Protein AF-A0A2V8MS68-F1 (afdb_monomer_lite)

Radius of gyration: 24.83 Å; chains: 1; bounding box: 24×38×91 Å

pLDDT: mean 75.09, std 18.01, range [35.84, 96.88]

Secondary structure (DSSP, 8-state):
------------------------------PPPTT---HHHHHHHHHHHHHHHHTTPPPSS--S---HHHHHHHHHHTT-S---PPPSS----------

Structure (mmCIF, N/CA/C/O backbone):
data_AF-A0A2V8MS68-F1
#
_entry.id   AF-A0A2V8MS68-F1
#
loop_
_atom_site.group_PDB
_atom_site.id
_atom_site.type_symbol
_atom_site.label_atom_id
_atom_site.label_alt_id
_atom_site.label_comp_id
_atom_site.label_asym_id
_atom_site.label_entity_id
_atom_site.label_seq_id
_atom_site.pdbx_PDB_ins_code
_atom_site.Cartn_x
_atom_site.Cartn_y
_atom_site.Cartn_z
_atom_site.occupancy
_atom_site.B_iso_or_equiv
_atom_site.auth_seq_id
_atom_site.auth_comp_id
_atom_site.auth_asym_id
_atom_site.auth_atom_id
_atom_site.pdbx_PDB_model_num
ATOM 1 N N . MET A 1 1 ? -16.247 6.323 69.936 1.00 45.34 1 MET A N 1
ATOM 2 C CA . MET A 1 1 ? -15.091 6.893 69.213 1.00 45.34 1 MET A CA 1
ATOM 3 C C . MET A 1 1 ? -14.517 5.809 68.316 1.00 45.34 1 MET A C 1
ATOM 5 O O . MET A 1 1 ? -14.266 4.714 68.800 1.00 45.34 1 MET A O 1
ATOM 9 N N . TYR A 1 2 ? -14.461 6.080 67.013 1.00 49.72 2 TYR A N 1
ATOM 10 C CA . TYR A 1 2 ? -14.137 5.138 65.937 1.00 49.72 2 TYR A CA 1
ATOM 11 C C . TYR A 1 2 ? -12.687 4.638 66.008 1.00 49.72 2 TYR A C 1
ATOM 13 O O . TYR A 1 2 ? -11.769 5.449 66.002 1.00 49.72 2 TYR A O 1
ATOM 21 N N . TYR A 1 3 ? -12.481 3.324 65.923 1.00 51.12 3 TYR A N 1
ATOM 22 C CA . TYR A 1 3 ? -11.238 2.764 65.390 1.00 51.12 3 TYR A CA 1
ATOM 23 C C . TYR A 1 3 ? -11.597 1.823 64.241 1.00 51.12 3 TYR A C 1
ATOM 25 O O . TYR A 1 3 ? -11.981 0.675 64.445 1.00 51.12 3 TYR A O 1
ATOM 33 N N . ALA A 1 4 ? -11.537 2.351 63.016 1.00 57.91 4 ALA A N 1
ATOM 34 C CA . ALA A 1 4 ? -11.713 1.569 61.801 1.00 57.91 4 ALA A CA 1
ATOM 35 C C . ALA A 1 4 ? -10.436 0.754 61.540 1.00 57.91 4 ALA A C 1
ATOM 37 O O . ALA A 1 4 ? -9.384 1.277 61.173 1.00 57.91 4 ALA A O 1
ATOM 38 N N . GLN A 1 5 ? -10.556 -0.544 61.796 1.00 64.69 5 GLN A N 1
ATOM 39 C CA . GLN A 1 5 ? -9.567 -1.589 61.587 1.00 64.69 5 GLN A CA 1
ATOM 40 C C . GLN A 1 5 ? -9.239 -1.743 60.089 1.00 64.69 5 GLN A C 1
ATOM 42 O O . GLN A 1 5 ? -10.101 -2.082 59.289 1.00 64.69 5 GLN A O 1
ATOM 47 N N . ARG A 1 6 ? -7.967 -1.491 59.758 1.00 58.56 6 ARG A N 1
ATOM 48 C CA . ARG A 1 6 ? -7.171 -1.929 58.591 1.00 58.56 6 ARG A CA 1
ATOM 49 C C . ARG A 1 6 ? -7.932 -2.353 57.323 1.00 58.56 6 ARG A C 1
ATOM 51 O O . ARG A 1 6 ? -8.423 -3.470 57.212 1.00 58.56 6 ARG A O 1
ATOM 58 N N . HIS A 1 7 ? -7.829 -1.488 56.317 1.00 61.78 7 HIS A N 1
ATOM 59 C CA . HIS A 1 7 ? -7.944 -1.781 54.891 1.00 61.78 7 HIS A CA 1
ATOM 60 C C . HIS A 1 7 ? -7.354 -3.158 54.528 1.00 61.78 7 HIS A C 1
ATOM 62 O O . HIS A 1 7 ? -6.136 -3.344 54.540 1.00 61.78 7 HIS A O 1
ATOM 68 N N . SER A 1 8 ? -8.203 -4.116 54.164 1.00 51.81 8 SER A N 1
ATOM 69 C CA . SER A 1 8 ? -7.789 -5.314 53.438 1.00 51.81 8 SER A CA 1
ATOM 70 C C . SER A 1 8 ? -7.648 -4.963 51.956 1.00 51.81 8 SER A C 1
ATOM 72 O O . SER A 1 8 ? -8.559 -5.152 51.153 1.00 51.81 8 SER A O 1
ATOM 74 N N . HIS A 1 9 ? -6.482 -4.439 51.576 1.00 65.31 9 HIS A N 1
ATOM 75 C CA . HIS A 1 9 ? -6.080 -4.449 50.174 1.00 65.31 9 HIS A CA 1
ATOM 76 C C . HIS A 1 9 ? -5.872 -5.908 49.751 1.00 65.31 9 HIS A C 1
ATOM 78 O O . HIS A 1 9 ? -4.901 -6.549 50.147 1.00 65.31 9 HIS A O 1
ATOM 84 N N . THR A 1 10 ? -6.791 -6.447 48.956 1.00 66.62 10 THR A N 1
ATOM 85 C CA . THR A 1 10 ? -6.555 -7.679 48.207 1.00 66.62 10 THR A CA 1
ATOM 86 C C . THR A 1 10 ? -5.664 -7.328 47.009 1.00 66.62 10 THR A C 1
ATOM 88 O O . THR A 1 10 ? -6.043 -6.478 46.199 1.00 66.62 10 THR A O 1
ATOM 91 N N . PRO A 1 11 ? -4.458 -7.906 46.862 1.00 58.19 11 PRO A N 1
ATOM 92 C CA . PRO A 1 11 ? -3.692 -7.723 45.640 1.00 58.19 11 PRO A CA 1
ATOM 93 C C . PRO A 1 11 ? -4.407 -8.505 44.539 1.00 58.19 11 PRO A C 1
ATOM 95 O O . PRO A 1 11 ? -4.398 -9.736 44.517 1.00 58.19 11 PRO A O 1
ATOM 98 N N . ALA A 1 12 ? -5.086 -7.782 43.649 1.00 60.09 12 ALA A N 1
ATOM 99 C CA . ALA A 1 12 ? -5.662 -8.354 42.447 1.00 60.09 12 ALA A CA 1
ATOM 100 C C . ALA A 1 12 ? -4.557 -9.096 41.684 1.00 60.09 12 ALA A C 1
ATOM 102 O O . ALA A 1 12 ? -3.536 -8.516 41.314 1.00 60.09 12 ALA A O 1
ATOM 103 N N . ALA A 1 13 ? -4.769 -10.399 41.510 1.00 57.66 13 ALA A N 1
ATOM 104 C CA . ALA A 1 13 ? -3.876 -11.318 40.833 1.00 57.66 13 ALA A CA 1
ATOM 105 C C . ALA A 1 13 ? -3.338 -10.713 39.527 1.00 57.66 13 ALA A C 1
ATOM 107 O O . ALA A 1 13 ? -4.093 -10.402 38.602 1.00 57.66 13 ALA A O 1
ATOM 108 N N . ALA A 1 14 ? -2.016 -10.564 39.469 1.00 60.31 14 ALA A N 1
ATOM 109 C CA . ALA A 1 14 ? -1.279 -10.157 38.290 1.00 60.31 14 ALA A CA 1
ATOM 110 C C . ALA A 1 14 ? -1.569 -11.128 37.136 1.00 60.31 14 ALA A C 1
ATOM 112 O O . ALA A 1 14 ? -1.058 -12.247 37.089 1.00 60.31 14 ALA A O 1
ATOM 113 N N . LYS A 1 15 ? -2.387 -10.694 36.177 1.00 60.16 15 LYS A N 1
ATOM 114 C CA . LYS A 1 15 ? -2.520 -11.375 34.890 1.00 60.16 15 LYS A CA 1
ATOM 115 C C . LYS A 1 15 ? -1.300 -11.006 34.059 1.00 60.16 15 LYS A C 1
ATOM 117 O O . LYS A 1 15 ? -1.259 -9.966 33.408 1.00 60.16 15 LYS A O 1
ATOM 122 N N . SER A 1 16 ? -0.290 -11.868 34.121 1.00 53.44 16 SER A N 1
ATOM 123 C CA . SER A 1 16 ? 0.807 -11.934 33.160 1.00 53.44 16 SER A CA 1
ATOM 124 C C . SER A 1 16 ? 0.220 -12.207 31.769 1.00 53.44 16 SER A C 1
ATOM 126 O O . SER A 1 16 ? 0.221 -13.339 31.290 1.00 53.44 16 SER A O 1
ATOM 128 N N . HIS A 1 17 ? -0.255 -11.168 31.086 1.00 52.44 17 HIS A N 1
ATOM 129 C CA . HIS A 1 17 ? -0.343 -11.180 29.632 1.00 52.44 17 HIS A CA 1
ATOM 130 C C . HIS A 1 17 ? 1.077 -11.003 29.092 1.00 52.44 17 HIS A C 1
ATOM 132 O O . HIS A 1 17 ? 1.422 -9.976 28.512 1.00 52.44 17 HIS A O 1
ATOM 138 N N . ARG A 1 18 ? 1.928 -12.017 29.299 1.00 52.50 18 ARG A N 1
ATOM 139 C CA . ARG A 1 18 ? 3.094 -12.230 28.442 1.00 52.50 18 ARG A CA 1
ATOM 140 C C . ARG A 1 18 ? 2.538 -12.691 27.106 1.00 52.50 18 ARG A C 1
ATOM 142 O O . ARG A 1 18 ? 2.452 -13.879 26.842 1.00 52.50 18 ARG A O 1
ATOM 149 N N . GLY A 1 19 ? 2.004 -11.721 26.367 1.00 52.97 19 GLY A N 1
ATOM 150 C CA . GLY A 1 19 ? 1.321 -11.943 25.113 1.00 52.97 19 GLY A CA 1
ATOM 151 C C . GLY A 1 19 ? 2.262 -12.673 24.180 1.00 52.97 19 GLY A C 1
ATOM 152 O O . GLY A 1 19 ? 3.369 -12.205 23.915 1.00 52.97 19 GLY A O 1
ATOM 153 N N . ASP A 1 20 ? 1.795 -13.823 23.720 1.00 55.50 20 ASP A N 1
ATOM 154 C CA . ASP A 1 20 ? 2.383 -14.632 22.673 1.00 55.50 20 ASP A CA 1
ATOM 155 C C . ASP A 1 20 ? 2.549 -13.773 21.417 1.00 55.50 20 ASP A C 1
ATOM 157 O O . ASP A 1 20 ? 1.700 -13.718 20.522 1.00 55.50 20 ASP A O 1
ATOM 161 N N . HIS A 1 21 ? 3.656 -13.040 21.349 1.00 56.34 21 HIS A N 1
ATOM 162 C CA . HIS A 1 21 ? 4.082 -12.367 20.141 1.00 56.34 21 HIS A CA 1
ATOM 163 C C . HIS A 1 21 ? 4.582 -13.462 19.210 1.00 56.34 21 HIS A C 1
ATOM 165 O O . HIS A 1 21 ? 5.770 -13.771 19.150 1.00 56.34 21 HIS A O 1
ATOM 171 N N . CYS A 1 22 ? 3.619 -14.076 18.521 1.00 48.94 22 CYS A N 1
ATOM 172 C CA . CYS A 1 22 ? 3.746 -14.926 17.348 1.00 48.94 22 CYS A CA 1
ATOM 173 C C . CYS A 1 22 ? 4.548 -14.183 16.265 1.00 48.94 22 CYS A C 1
ATOM 175 O O . CYS A 1 22 ? 4.037 -13.650 15.281 1.00 48.94 22 CYS A O 1
ATOM 177 N N . PHE A 1 23 ? 5.849 -14.080 16.507 1.00 47.59 23 PHE A N 1
ATOM 178 C CA . PHE A 1 23 ? 6.766 -13.213 15.792 1.00 47.59 23 PHE A CA 1
ATOM 179 C C . PHE A 1 23 ? 7.208 -13.818 14.462 1.00 47.59 23 PHE A C 1
ATOM 181 O O . PHE A 1 23 ? 7.825 -13.120 13.664 1.00 47.59 23 PHE A O 1
ATOM 188 N N . VAL A 1 24 ? 6.901 -15.085 14.152 1.00 58.28 24 VAL A N 1
ATOM 189 C CA . VAL A 1 24 ? 7.514 -15.693 12.971 1.00 58.28 24 VAL A CA 1
ATOM 190 C C . VAL A 1 24 ? 6.656 -16.712 12.238 1.00 58.28 24 VAL A C 1
ATOM 192 O O . VAL A 1 24 ? 6.112 -17.653 12.801 1.00 58.28 24 VAL A O 1
ATOM 195 N N . ARG A 1 25 ? 6.725 -16.541 10.916 1.00 55.91 25 ARG A N 1
ATOM 196 C CA . ARG A 1 25 ? 6.450 -17.482 9.829 1.00 55.91 25 ARG A CA 1
ATOM 197 C C . ARG A 1 25 ? 5.016 -17.519 9.324 1.00 55.91 25 ARG A C 1
ATOM 199 O O . ARG A 1 25 ? 4.259 -18.471 9.495 1.00 55.91 25 ARG A O 1
ATOM 206 N N . ARG A 1 26 ? 4.765 -16.585 8.414 1.00 55.62 26 ARG A N 1
ATOM 207 C CA . ARG A 1 26 ? 4.227 -17.018 7.128 1.00 55.62 26 ARG A CA 1
ATOM 208 C C . ARG A 1 26 ? 5.157 -16.550 6.014 1.00 55.62 26 ARG A C 1
ATOM 210 O O . ARG A 1 26 ? 4.992 -15.475 5.459 1.00 55.62 26 ARG A O 1
ATOM 217 N N . SER A 1 27 ? 6.167 -17.377 5.738 1.00 53.75 27 SER A N 1
ATOM 218 C CA . SER A 1 27 ? 6.876 -17.380 4.457 1.00 53.75 27 SER A CA 1
ATOM 219 C C . SER A 1 27 ? 5.938 -18.013 3.432 1.00 53.75 27 SER A C 1
ATOM 221 O O . SER A 1 27 ? 6.097 -19.171 3.062 1.00 53.75 27 SER A O 1
ATOM 223 N N . SER A 1 28 ? 4.879 -17.298 3.065 1.00 63.91 28 SER A N 1
ATOM 224 C CA . SER A 1 28 ? 4.103 -17.630 1.877 1.00 63.91 28 SER A CA 1
ATOM 225 C C . SER A 1 28 ? 4.828 -17.010 0.695 1.00 63.91 28 SER A C 1
ATOM 227 O O . SER A 1 28 ? 5.130 -15.815 0.719 1.00 63.91 28 SER A O 1
ATOM 229 N N . LEU A 1 29 ? 5.134 -17.825 -0.311 1.00 67.38 29 LEU A N 1
ATOM 230 C CA . LEU A 1 29 ? 5.650 -17.351 -1.588 1.00 67.38 29 LEU A CA 1
ATOM 231 C C . LEU A 1 29 ? 4.731 -16.234 -2.101 1.00 67.38 29 LEU A C 1
ATOM 233 O O . LEU A 1 29 ? 3.507 -16.375 -2.075 1.00 67.38 29 LEU A O 1
ATOM 237 N N . ILE A 1 30 ? 5.323 -15.107 -2.503 1.00 72.06 30 ILE A N 1
ATOM 238 C CA . ILE A 1 30 ? 4.589 -13.961 -3.047 1.00 72.06 30 ILE A CA 1
ATOM 239 C C . ILE A 1 30 ? 3.825 -14.449 -4.281 1.00 72.06 30 ILE A C 1
ATOM 241 O O . ILE A 1 30 ? 4.437 -14.787 -5.293 1.00 72.06 30 ILE A O 1
ATOM 245 N N . THR A 1 31 ? 2.499 -14.520 -4.167 1.00 81.62 31 THR A N 1
ATOM 246 C CA . THR A 1 31 ? 1.603 -14.798 -5.293 1.00 81.62 31 THR A CA 1
ATOM 247 C C . THR A 1 31 ? 1.344 -13.471 -5.980 1.00 81.62 31 THR A C 1
ATOM 249 O O . THR A 1 31 ? 0.886 -12.534 -5.332 1.00 81.62 31 THR A O 1
ATOM 252 N N . ILE A 1 32 ? 1.717 -13.363 -7.251 1.00 82.88 32 ILE A N 1
ATOM 253 C CA . ILE A 1 32 ? 1.481 -12.150 -8.031 1.00 82.88 32 ILE A CA 1
ATOM 254 C C . ILE A 1 32 ? 0.100 -12.303 -8.670 1.00 82.88 32 ILE A C 1
ATOM 256 O O . ILE A 1 32 ? -0.145 -13.348 -9.272 1.00 82.88 32 ILE A O 1
ATOM 260 N N . PRO A 1 33 ? -0.798 -11.324 -8.515 1.00 81.81 33 PRO A N 1
ATOM 261 C CA . PRO A 1 33 ? -2.077 -11.330 -9.211 1.00 81.81 33 PRO A CA 1
ATOM 262 C C . PRO A 1 33 ? -1.888 -10.971 -10.696 1.00 81.81 33 PRO A C 1
ATOM 264 O O . PRO A 1 33 ? -0.976 -10.220 -11.036 1.00 81.81 33 PRO A O 1
ATOM 267 N N . ASP A 1 34 ? -2.759 -11.475 -11.576 1.00 81.56 34 ASP A N 1
ATOM 268 C CA . ASP A 1 34 ? -2.624 -11.334 -13.041 1.00 81.56 34 ASP A CA 1
ATOM 269 C C . ASP A 1 34 ? -2.667 -9.876 -13.539 1.00 81.56 34 ASP A C 1
ATOM 271 O O . ASP A 1 34 ? -2.197 -9.565 -14.630 1.00 81.56 34 ASP A O 1
ATOM 275 N N . ASN A 1 35 ? -3.203 -8.959 -12.729 1.00 82.06 35 ASN A N 1
ATOM 276 C CA . ASN A 1 35 ? -3.213 -7.520 -13.006 1.00 82.06 35 ASN A CA 1
ATOM 277 C C . ASN A 1 35 ? -1.843 -6.843 -12.799 1.00 82.06 35 ASN A C 1
ATOM 279 O O . ASN A 1 35 ? -1.700 -5.662 -13.116 1.00 82.06 35 ASN A O 1
ATOM 283 N N . ILE A 1 36 ? -0.850 -7.546 -12.246 1.00 86.56 36 ILE A N 1
ATOM 284 C CA . ILE A 1 36 ? 0.507 -7.043 -12.031 1.00 86.56 36 ILE A CA 1
ATOM 285 C C . ILE A 1 36 ? 1.486 -7.952 -12.765 1.00 86.56 36 ILE A C 1
ATOM 287 O O . ILE A 1 36 ? 1.655 -9.123 -12.450 1.00 86.56 36 ILE A O 1
ATOM 291 N N . ASP A 1 37 ? 2.206 -7.370 -13.709 1.00 85.00 37 ASP A N 1
ATOM 292 C CA . ASP A 1 37 ? 3.149 -8.076 -14.574 1.00 85.00 37 ASP A CA 1
ATOM 293 C C . ASP A 1 37 ? 4.449 -8.522 -13.873 1.00 85.00 37 ASP A C 1
ATOM 295 O O . ASP A 1 37 ? 5.108 -9.457 -14.324 1.00 85.00 37 ASP A O 1
ATOM 299 N N . SER A 1 38 ? 4.855 -7.869 -12.774 1.00 89.56 38 SER A N 1
ATOM 300 C CA . SER A 1 38 ? 6.164 -8.090 -12.142 1.00 89.56 38 SER A CA 1
ATOM 301 C C . SER A 1 38 ? 6.135 -8.149 -10.612 1.00 89.56 38 SER A C 1
ATOM 303 O O . SER A 1 38 ? 5.526 -7.315 -9.936 1.00 89.56 38 SER A O 1
ATOM 305 N N . LYS A 1 39 ? 6.926 -9.076 -10.041 1.00 88.88 39 LYS A N 1
ATOM 306 C CA . LYS A 1 39 ? 7.148 -9.205 -8.583 1.00 88.88 39 LYS A CA 1
ATOM 307 C C . LYS A 1 39 ? 7.613 -7.895 -7.960 1.00 88.88 39 LYS A C 1
ATOM 309 O O . LYS A 1 39 ? 7.183 -7.544 -6.865 1.00 88.88 39 LYS A O 1
ATOM 314 N N . TYR A 1 40 ? 8.487 -7.174 -8.658 1.00 91.00 40 TYR A N 1
ATOM 315 C CA . TYR A 1 40 ? 9.035 -5.914 -8.168 1.00 91.00 40 TYR A CA 1
ATOM 316 C C . TYR A 1 40 ? 7.950 -4.844 -8.062 1.00 91.00 40 TYR A C 1
ATOM 318 O O . TYR A 1 40 ? 7.877 -4.151 -7.048 1.00 91.00 40 TYR A O 1
ATOM 326 N N . ARG A 1 41 ? 7.050 -4.766 -9.052 1.00 90.75 41 ARG A N 1
ATOM 327 C CA . ARG A 1 41 ? 5.920 -3.831 -9.014 1.00 90.75 41 ARG A CA 1
ATOM 328 C C . ARG A 1 41 ? 4.977 -4.145 -7.862 1.00 90.75 41 ARG A C 1
ATOM 330 O O . ARG A 1 41 ? 4.626 -3.237 -7.116 1.00 90.75 41 ARG A O 1
ATOM 337 N N . PHE A 1 42 ? 4.661 -5.420 -7.637 1.00 92.00 42 PHE A N 1
ATOM 338 C CA . PHE A 1 42 ? 3.849 -5.834 -6.490 1.00 92.00 42 PHE A CA 1
ATOM 339 C C . PHE A 1 42 ? 4.446 -5.370 -5.150 1.00 92.00 42 PHE A C 1
ATOM 341 O O . PHE A 1 42 ? 3.728 -4.835 -4.302 1.00 92.00 42 PHE A O 1
ATOM 348 N N . VAL A 1 43 ? 5.761 -5.532 -4.962 1.00 92.94 43 VAL A N 1
ATOM 349 C CA . VAL A 1 43 ? 6.455 -5.104 -3.735 1.00 92.94 43 VAL A CA 1
ATOM 350 C C . VAL A 1 43 ? 6.413 -3.582 -3.573 1.00 92.94 43 VAL A C 1
ATOM 352 O O . VAL A 1 43 ? 6.101 -3.101 -2.483 1.00 92.94 43 VAL A O 1
ATOM 355 N N . ILE A 1 44 ? 6.677 -2.827 -4.643 1.00 93.69 44 ILE A N 1
ATOM 356 C CA . ILE A 1 44 ? 6.673 -1.357 -4.617 1.00 93.69 44 ILE A CA 1
ATOM 357 C C . ILE A 1 44 ? 5.271 -0.822 -4.306 1.00 93.69 44 ILE A C 1
ATOM 359 O O . ILE A 1 44 ? 5.121 -0.017 -3.387 1.00 93.69 44 ILE A O 1
ATOM 363 N N . LEU A 1 45 ? 4.242 -1.308 -5.004 1.00 94.00 45 LEU A N 1
ATOM 364 C CA . LEU A 1 45 ? 2.851 -0.907 -4.776 1.00 94.00 45 LEU A CA 1
ATOM 365 C C . LEU A 1 45 ? 2.397 -1.251 -3.353 1.00 94.00 45 LEU A C 1
ATOM 367 O O . LEU A 1 45 ? 1.820 -0.407 -2.667 1.00 94.00 45 LEU A O 1
ATOM 371 N N . SER A 1 46 ? 2.731 -2.452 -2.867 1.00 93.81 46 SER A N 1
ATOM 372 C CA . SER A 1 46 ? 2.421 -2.871 -1.493 1.00 93.81 46 SER A CA 1
ATOM 373 C C . SER A 1 46 ? 3.075 -1.960 -0.460 1.00 93.81 46 SER A C 1
ATOM 375 O O . SER A 1 46 ? 2.440 -1.590 0.527 1.00 93.81 46 SER A O 1
ATOM 377 N N . ALA A 1 47 ? 4.334 -1.576 -0.679 1.00 95.94 47 ALA A N 1
ATOM 378 C CA . ALA A 1 47 ? 5.055 -0.676 0.212 1.00 95.94 47 ALA A CA 1
ATOM 379 C C . ALA A 1 47 ? 4.465 0.741 0.192 1.00 95.94 47 ALA A C 1
ATOM 381 O O . ALA A 1 47 ? 4.254 1.329 1.253 1.00 95.94 47 ALA A O 1
ATOM 382 N N . LEU A 1 48 ? 4.153 1.274 -0.994 1.00 95.69 48 LEU A N 1
ATOM 383 C CA . LEU A 1 48 ? 3.521 2.585 -1.159 1.00 95.69 48 LEU A CA 1
ATOM 384 C C . LEU A 1 48 ? 2.173 2.647 -0.443 1.00 95.69 48 LEU A C 1
ATOM 386 O O . LEU A 1 48 ? 1.938 3.549 0.362 1.00 95.69 48 LEU A O 1
ATOM 390 N N . ARG A 1 49 ? 1.318 1.648 -0.666 1.00 95.81 49 ARG A N 1
ATOM 391 C CA . ARG A 1 49 ? 0.007 1.576 -0.021 1.00 95.81 49 ARG A CA 1
ATOM 392 C C . ARG A 1 49 ? 0.119 1.393 1.493 1.00 95.81 49 ARG A C 1
ATOM 394 O O . ARG A 1 49 ? -0.609 2.034 2.246 1.00 95.81 49 ARG A O 1
ATOM 401 N N . ALA A 1 50 ? 1.067 0.584 1.963 1.00 96.12 50 ALA A N 1
ATOM 402 C CA . ALA A 1 50 ? 1.318 0.437 3.394 1.00 96.12 50 ALA A CA 1
ATOM 403 C C . ALA A 1 50 ? 1.728 1.767 4.045 1.00 96.12 50 ALA A C 1
ATOM 405 O O . ALA A 1 50 ? 1.257 2.057 5.144 1.00 96.12 50 ALA A O 1
ATOM 406 N N . ARG A 1 51 ? 2.537 2.595 3.364 1.00 96.88 51 ARG A N 1
ATOM 407 C CA . ARG A 1 51 ? 2.879 3.945 3.841 1.00 96.88 51 ARG A CA 1
ATOM 408 C C . ARG A 1 51 ? 1.654 4.848 3.945 1.00 96.88 51 ARG A C 1
ATOM 410 O O . ARG A 1 51 ? 1.533 5.559 4.933 1.00 96.88 51 ARG A O 1
ATOM 417 N N . GL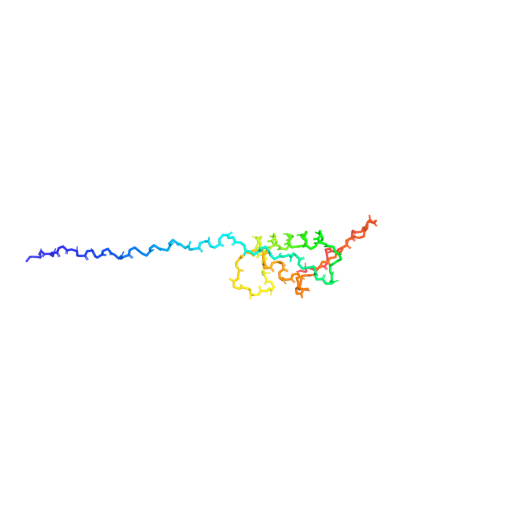N A 1 52 ? 0.729 4.786 2.985 1.00 96.06 52 GLN A N 1
ATOM 418 C CA . GLN A 1 52 ? -0.529 5.540 3.066 1.00 96.06 52 GLN A CA 1
ATOM 419 C C . GLN A 1 52 ? -1.337 5.141 4.307 1.00 96.06 52 GLN A C 1
ATOM 421 O O . GLN A 1 52 ? -1.780 6.006 5.055 1.00 96.06 52 GLN A O 1
ATOM 426 N N . ILE A 1 53 ? -1.484 3.837 4.570 1.00 95.06 53 ILE A N 1
ATOM 427 C CA . ILE A 1 53 ? -2.192 3.332 5.760 1.00 95.06 53 ILE A CA 1
ATOM 428 C C . ILE A 1 53 ? -1.480 3.771 7.047 1.00 95.06 53 ILE A C 1
ATOM 430 O O . ILE A 1 53 ? -2.126 4.186 8.004 1.00 95.06 53 ILE A O 1
ATOM 434 N N . GLN A 1 54 ? -0.145 3.723 7.072 1.00 94.38 54 GLN A N 1
ATOM 435 C CA . GLN A 1 54 ? 0.653 4.202 8.207 1.00 94.38 54 GLN A CA 1
ATOM 436 C C . GLN A 1 54 ? 0.502 5.710 8.441 1.00 94.38 54 GLN A C 1
ATOM 438 O O . GLN A 1 54 ? 0.518 6.140 9.589 1.00 94.38 54 GLN A O 1
ATOM 443 N N . ALA A 1 55 ? 0.322 6.492 7.375 1.00 96.25 55 ALA A N 1
ATOM 444 C CA . ALA A 1 55 ? 0.047 7.924 7.442 1.00 96.25 55 ALA A CA 1
ATOM 445 C C . ALA A 1 55 ? -1.402 8.254 7.860 1.00 96.25 55 ALA A C 1
ATOM 447 O O . ALA A 1 55 ? -1.739 9.425 7.993 1.00 96.25 55 ALA A O 1
ATOM 448 N N . GLY A 1 56 ? -2.255 7.246 8.078 1.00 94.19 56 GLY A N 1
ATOM 449 C CA . GLY A 1 56 ? -3.641 7.426 8.515 1.00 94.19 56 GLY A CA 1
ATOM 450 C C . GLY A 1 56 ? -4.689 7.293 7.408 1.00 94.19 56 GLY A C 1
ATOM 451 O O . GLY A 1 56 ? -5.868 7.514 7.674 1.00 94.19 56 GLY A O 1
ATOM 452 N N . SER A 1 57 ? -4.307 6.898 6.185 1.00 93.56 57 SER A N 1
ATOM 453 C CA . SER A 1 57 ? -5.283 6.538 5.149 1.00 93.56 57 SER A CA 1
ATOM 454 C C . SER A 1 57 ? -6.163 5.395 5.638 1.00 93.56 57 SER A C 1
ATOM 456 O O . SER A 1 57 ? -5.680 4.397 6.178 1.00 93.56 57 SER A O 1
ATOM 458 N N . THR A 1 58 ? -7.455 5.492 5.346 1.00 92.62 58 THR A N 1
ATOM 459 C CA . THR A 1 58 ? -8.405 4.417 5.615 1.00 92.62 58 THR A CA 1
ATOM 460 C C . THR A 1 58 ? -8.082 3.187 4.754 1.00 92.62 58 THR A C 1
ATOM 462 O O . THR A 1 58 ? -7.913 3.300 3.531 1.00 92.62 58 THR A O 1
ATOM 465 N N . PRO A 1 59 ? -7.964 1.997 5.368 1.00 93.56 59 PRO A N 1
ATOM 466 C CA . PRO A 1 59 ? -7.941 0.748 4.627 1.00 93.56 59 PRO A CA 1
ATOM 467 C C . PRO A 1 59 ? -9.258 0.527 3.883 1.00 93.56 59 PRO A C 1
ATOM 469 O O . PRO A 1 59 ? -10.337 0.750 4.432 1.00 93.56 59 PRO A O 1
ATOM 472 N N . LEU A 1 60 ? -9.164 0.049 2.648 1.00 92.19 60 LEU A N 1
ATOM 473 C CA . LEU A 1 60 ? -10.296 -0.370 1.824 1.00 92.19 60 LEU A CA 1
ATOM 474 C C . LEU A 1 60 ? -10.845 -1.713 2.313 1.00 92.19 60 LEU A C 1
ATOM 476 O O . LEU A 1 60 ? -12.050 -1.955 2.260 1.00 92.19 60 LEU A O 1
ATOM 480 N N . LEU A 1 61 ? -9.963 -2.577 2.824 1.00 89.00 61 LEU A N 1
ATOM 481 C CA . LEU A 1 61 ? -10.336 -3.878 3.362 1.00 89.00 61 LEU A CA 1
ATOM 482 C C . LEU A 1 61 ? -10.409 -3.841 4.895 1.00 89.00 61 LEU A C 1
ATOM 484 O O . LEU A 1 61 ? -9.427 -3.546 5.579 1.00 89.00 61 LEU A O 1
ATOM 488 N N . LYS A 1 62 ? -11.568 -4.211 5.451 1.00 83.12 62 LYS A N 1
ATOM 489 C CA . LYS A 1 62 ? -11.749 -4.388 6.900 1.00 83.12 62 LYS A CA 1
ATOM 490 C C . LYS A 1 62 ? -11.184 -5.738 7.336 1.00 83.12 62 LYS A C 1
ATOM 492 O O . LYS A 1 62 ? -11.879 -6.749 7.351 1.00 83.12 62 LYS A O 1
ATOM 497 N N . GLU A 1 63 ? -9.903 -5.746 7.677 1.00 78.31 63 GLU A N 1
ATOM 498 C CA . GLU A 1 63 ? -9.193 -6.923 8.175 1.00 78.31 63 GLU A CA 1
ATOM 499 C C . GLU A 1 63 ? -9.060 -6.908 9.705 1.00 78.31 63 GLU A C 1
ATOM 501 O O . GLU A 1 63 ? -8.799 -5.857 10.289 1.00 78.31 63 GLU A O 1
ATOM 506 N N . PRO A 1 64 ? -9.116 -8.079 10.372 1.00 77.31 64 PRO A N 1
ATOM 507 C CA . PRO A 1 64 ? -8.783 -8.186 11.794 1.00 77.31 64 PRO A CA 1
ATOM 508 C C . PRO A 1 64 ? -7.277 -8.014 12.052 1.00 77.31 64 PRO A C 1
ATOM 510 O O . PRO A 1 64 ? -6.839 -7.922 13.196 1.00 77.31 64 PRO A O 1
ATOM 513 N N . ARG A 1 65 ? -6.449 -8.025 10.999 1.00 70.69 65 ARG A N 1
ATOM 514 C CA . ARG A 1 65 ? -4.999 -7.862 11.103 1.00 70.69 65 ARG A CA 1
ATOM 515 C C . ARG A 1 65 ? -4.616 -6.388 11.045 1.00 70.69 65 ARG A C 1
ATOM 517 O O . ARG A 1 65 ? -4.936 -5.694 10.092 1.00 70.69 65 ARG A O 1
ATOM 524 N N . HIS A 1 66 ? -3.815 -5.957 12.017 1.00 71.81 66 HIS A N 1
ATOM 525 C CA . HIS A 1 66 ? -3.427 -4.550 12.176 1.00 71.81 66 HIS A CA 1
ATOM 526 C C . HIS A 1 66 ? -2.153 -4.137 11.417 1.00 71.81 66 HIS A C 1
ATOM 528 O O . HIS A 1 66 ? -1.801 -2.961 11.396 1.00 71.81 66 HIS A O 1
ATOM 534 N N . LYS A 1 67 ? -1.407 -5.076 10.814 1.00 88.88 67 LYS A N 1
ATOM 535 C CA . LYS A 1 67 ? -0.146 -4.736 10.131 1.00 88.88 67 LYS A CA 1
ATOM 536 C C . LYS A 1 67 ? -0.431 -4.131 8.754 1.00 88.88 67 LYS A C 1
ATOM 538 O O . LYS A 1 67 ? -0.853 -4.857 7.857 1.00 88.88 67 LYS A O 1
ATOM 543 N N . ALA A 1 68 ? -0.096 -2.853 8.570 1.00 92.94 68 ALA A N 1
ATOM 544 C CA . ALA A 1 68 ? -0.333 -2.093 7.336 1.00 92.94 68 ALA A CA 1
ATOM 545 C C . ALA A 1 68 ? 0.120 -2.820 6.056 1.00 92.94 68 ALA A C 1
ATOM 547 O O . ALA A 1 68 ? -0.634 -2.897 5.093 1.00 92.94 68 ALA A O 1
ATOM 548 N N . THR A 1 69 ? 1.307 -3.438 6.055 1.00 92.62 69 THR A N 1
ATOM 549 C CA . THR A 1 69 ? 1.818 -4.183 4.890 1.00 92.62 69 THR A CA 1
ATOM 550 C C . THR A 1 69 ? 0.957 -5.389 4.519 1.00 92.62 69 THR A C 1
ATOM 552 O O . THR A 1 69 ? 0.806 -5.686 3.341 1.00 92.62 69 THR A O 1
ATOM 555 N N . GLN A 1 70 ? 0.369 -6.084 5.497 1.00 90.12 70 GLN A N 1
ATOM 556 C CA . GLN A 1 70 ? -0.488 -7.239 5.207 1.00 90.12 70 GLN A CA 1
ATOM 557 C C . GLN A 1 70 ? -1.835 -6.808 4.638 1.00 90.12 70 GLN A C 1
ATOM 559 O O . GLN A 1 70 ? -2.361 -7.472 3.751 1.00 90.12 70 GLN A O 1
ATOM 564 N N . VAL A 1 71 ? -2.369 -5.695 5.138 1.00 92.44 71 VAL A N 1
ATOM 565 C CA . VAL A 1 71 ? -3.597 -5.100 4.611 1.00 92.44 71 VAL A CA 1
ATOM 566 C C . VAL A 1 71 ? -3.363 -4.632 3.174 1.00 92.44 71 VAL A C 1
ATOM 568 O O . VAL A 1 71 ? -4.076 -5.067 2.278 1.00 92.44 71 VAL A O 1
ATOM 571 N N . ALA A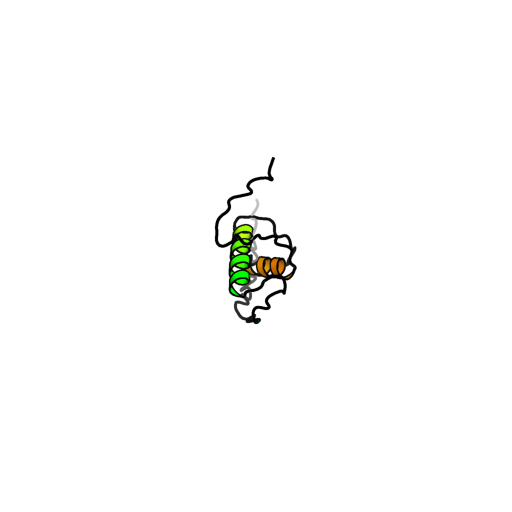 1 72 ? -2.286 -3.881 2.924 1.00 93.62 72 ALA A N 1
ATOM 572 C CA . ALA A 1 72 ? -1.909 -3.413 1.590 1.00 93.62 72 ALA A CA 1
ATOM 573 C C . ALA A 1 72 ? -1.725 -4.557 0.575 1.00 93.62 72 ALA A C 1
ATOM 575 O O . ALA A 1 72 ? -2.257 -4.490 -0.530 1.00 93.62 72 ALA A O 1
ATOM 576 N N . GLN A 1 73 ? -1.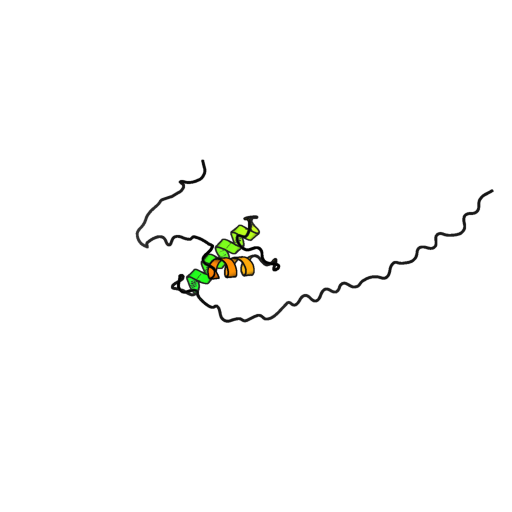021 -5.632 0.953 1.00 91.62 73 GLN A N 1
ATOM 577 C CA . GLN A 1 73 ? -0.858 -6.809 0.091 1.00 91.62 73 GLN A CA 1
ATOM 578 C C . GLN A 1 73 ? -2.209 -7.411 -0.308 1.00 91.62 73 GLN A C 1
ATOM 580 O O . GLN A 1 73 ? -2.402 -7.762 -1.467 1.00 91.62 73 GLN A O 1
ATOM 585 N N . LYS A 1 74 ? -3.155 -7.516 0.631 1.00 90.75 74 LYS A N 1
ATOM 586 C CA . LYS A 1 74 ? -4.486 -8.070 0.359 1.00 90.75 74 LYS A CA 1
ATOM 587 C C . LYS A 1 74 ? -5.343 -7.157 -0.505 1.00 90.75 74 LYS A C 1
ATOM 589 O O . LYS A 1 74 ? -5.997 -7.653 -1.414 1.00 90.75 74 LYS A O 1
ATOM 594 N N . GLU A 1 75 ? -5.307 -5.849 -0.264 1.00 91.69 75 GLU A N 1
ATOM 595 C CA . GLU A 1 75 ? -6.020 -4.878 -1.101 1.00 91.69 75 GLU A CA 1
ATOM 596 C C . GLU A 1 75 ? -5.538 -4.933 -2.556 1.00 91.69 75 GLU A C 1
ATOM 598 O O . GLU A 1 75 ? -6.350 -4.885 -3.479 1.00 91.69 75 GLU A O 1
ATOM 603 N N . ILE A 1 76 ? -4.227 -5.089 -2.766 1.00 92.38 76 ILE A N 1
ATOM 604 C CA . ILE A 1 76 ? -3.636 -5.212 -4.104 1.00 92.38 76 ILE A CA 1
ATOM 605 C C . ILE A 1 76 ? -3.985 -6.558 -4.745 1.00 92.38 76 ILE A C 1
ATOM 607 O O . ILE A 1 76 ? -4.348 -6.588 -5.917 1.00 92.38 76 ILE A O 1
ATOM 611 N N . LEU A 1 77 ? -3.934 -7.660 -3.986 1.00 90.19 77 LEU A N 1
ATOM 612 C CA . LEU A 1 77 ? -4.348 -8.986 -4.466 1.00 90.19 77 LEU A CA 1
ATOM 613 C C . LEU A 1 77 ? -5.824 -9.032 -4.877 1.00 90.19 77 LEU A C 1
ATOM 615 O O . LEU A 1 77 ? -6.178 -9.771 -5.788 1.00 90.19 77 LEU A O 1
ATOM 619 N N . GLN A 1 78 ? -6.676 -8.245 -4.221 1.00 89.38 78 GLN A N 1
ATOM 620 C CA . GLN A 1 78 ? -8.088 -8.093 -4.574 1.00 89.38 78 GLN A CA 1
ATOM 621 C C . GLN A 1 78 ? -8.330 -7.056 -5.684 1.00 89.38 78 GLN A C 1
ATOM 623 O O . GLN A 1 78 ? -9.471 -6.877 -6.098 1.00 89.38 78 GLN A O 1
ATOM 628 N N . GLY A 1 79 ? -7.291 -6.355 -6.154 1.00 90.12 79 GLY A N 1
ATOM 629 C CA . GLY A 1 79 ? -7.415 -5.321 -7.185 1.00 90.12 79 GLY A CA 1
ATOM 630 C C . GLY A 1 79 ? -8.171 -4.065 -6.737 1.00 90.12 79 GLY A C 1
ATOM 631 O O . GLY A 1 79 ? -8.680 -3.333 -7.579 1.00 90.12 79 GLY A O 1
ATOM 632 N N . LEU A 1 80 ? -8.262 -3.800 -5.427 1.00 91.19 80 LEU A N 1
ATOM 633 C CA . LEU A 1 80 ? -8.988 -2.641 -4.886 1.00 91.19 80 LEU A CA 1
ATOM 634 C C . LEU A 1 80 ? -8.199 -1.331 -5.025 1.00 91.19 80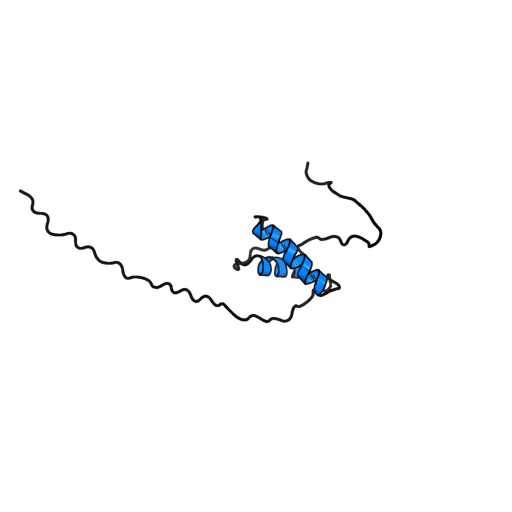 LEU A C 1
ATOM 636 O O . LEU A 1 80 ? -8.785 -0.251 -5.095 1.00 91.19 80 LEU A O 1
ATOM 640 N N . VAL A 1 81 ? -6.867 -1.416 -5.042 1.00 91.06 81 VAL A N 1
ATOM 641 C CA . VAL A 1 81 ? -5.977 -0.253 -5.151 1.00 91.06 81 VAL A CA 1
ATOM 642 C C . VAL A 1 81 ? -5.757 0.082 -6.620 1.00 91.06 81 VAL A C 1
ATOM 644 O O . VAL A 1 81 ? -5.168 -0.707 -7.358 1.00 91.06 81 VAL A O 1
ATOM 647 N N . LYS A 1 82 ? -6.186 1.276 -7.029 1.00 90.50 82 LYS A N 1
ATOM 648 C CA . LYS A 1 82 ? -5.937 1.811 -8.371 1.00 90.50 82 LYS A CA 1
ATOM 649 C C . LYS A 1 82 ? -4.533 2.417 -8.438 1.00 90.50 82 LYS A C 1
ATOM 651 O O . LYS A 1 82 ? -4.144 3.165 -7.544 1.00 90.50 82 LYS A O 1
ATOM 656 N N . PHE A 1 83 ? -3.781 2.100 -9.488 1.00 89.44 83 PHE A N 1
ATOM 657 C CA . PHE A 1 83 ? -2.465 2.678 -9.766 1.00 89.44 83 PHE A CA 1
ATOM 658 C C . PHE A 1 83 ? -2.285 2.862 -11.276 1.00 89.44 83 PHE A C 1
ATOM 660 O O . PHE A 1 83 ? -2.844 2.101 -12.064 1.00 89.44 83 PHE A O 1
ATOM 667 N N . ARG A 1 84 ? -1.492 3.862 -11.667 1.00 89.12 84 ARG A N 1
ATOM 668 C CA . ARG A 1 84 ? -1.094 4.127 -13.055 1.00 89.12 84 ARG A CA 1
ATOM 669 C C . ARG A 1 84 ? 0.412 3.926 -13.179 1.00 89.12 84 ARG A C 1
ATOM 671 O O . ARG A 1 84 ? 1.157 4.272 -12.263 1.00 89.12 84 ARG A O 1
ATOM 678 N N . ILE A 1 85 ? 0.847 3.336 -14.286 1.00 83.88 85 ILE A N 1
ATOM 679 C CA . ILE A 1 85 ? 2.266 3.200 -14.615 1.00 83.88 85 ILE A CA 1
ATOM 680 C C . ILE A 1 85 ? 2.592 4.341 -15.581 1.00 83.88 85 ILE A C 1
ATOM 682 O O . ILE A 1 85 ? 1.937 4.416 -16.618 1.00 83.88 85 ILE A O 1
ATOM 686 N N . PRO A 1 86 ? 3.528 5.242 -15.240 1.00 82.12 86 PRO A N 1
ATOM 687 C CA . PRO A 1 86 ? 3.981 6.253 -16.182 1.00 82.12 86 PRO A CA 1
ATOM 688 C C . PRO A 1 86 ? 4.778 5.582 -17.303 1.00 82.12 86 PRO A C 1
ATOM 690 O O . PRO A 1 86 ? 5.564 4.659 -17.045 1.00 82.12 86 PRO A O 1
ATOM 693 N N . ASP A 1 87 ? 4.570 6.040 -18.532 1.00 83.06 87 ASP A N 1
ATOM 694 C CA . ASP A 1 87 ? 5.361 5.598 -19.671 1.00 83.06 87 ASP A CA 1
ATOM 695 C C . ASP A 1 87 ? 6.785 6.161 -19.571 1.00 83.06 87 ASP A C 1
ATOM 697 O O . ASP A 1 87 ? 7.062 7.151 -18.892 1.00 83.06 87 ASP A O 1
ATOM 701 N N . ARG A 1 88 ? 7.742 5.457 -20.180 1.00 70.12 88 ARG A N 1
ATOM 702 C CA . ARG A 1 88 ? 9.179 5.730 -20.014 1.00 70.12 88 ARG A CA 1
ATOM 703 C C . ARG A 1 88 ? 9.611 7.076 -20.622 1.00 70.12 88 ARG A C 1
ATOM 705 O O . ARG A 1 88 ? 10.681 7.564 -20.267 1.00 70.12 88 ARG A O 1
ATOM 712 N N . ASP A 1 89 ? 8.758 7.663 -21.457 1.00 65.06 89 ASP A N 1
ATOM 713 C CA . ASP A 1 89 ? 8.984 8.900 -22.195 1.00 65.06 89 ASP A CA 1
ATOM 714 C C . ASP A 1 89 ? 7.927 9.957 -21.822 1.00 65.06 89 ASP A C 1
ATOM 716 O O . ASP A 1 89 ? 7.092 10.320 -22.637 1.00 65.06 89 ASP A O 1
ATOM 720 N N . GLY A 1 90 ? 7.986 10.465 -20.588 1.00 64.50 90 GLY A N 1
ATOM 721 C CA . GLY A 1 90 ? 7.310 11.711 -20.201 1.00 64.50 90 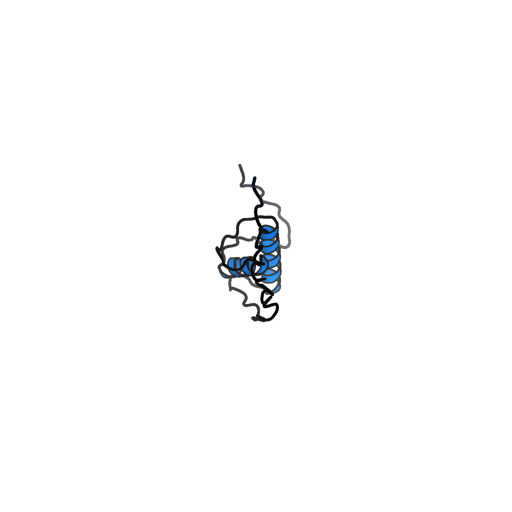GLY A CA 1
ATOM 722 C C . GLY A 1 90 ? 5.810 11.623 -19.896 1.00 64.50 90 GLY A C 1
ATOM 723 O O . GLY A 1 90 ? 5.173 10.598 -20.090 1.00 64.50 90 GLY A O 1
ATOM 724 N N . ASP A 1 91 ? 5.301 12.751 -19.398 1.00 55.81 91 ASP A N 1
ATOM 725 C CA . ASP A 1 91 ? 3.923 13.084 -19.002 1.00 55.81 91 ASP A CA 1
ATOM 726 C C . ASP A 1 91 ? 3.610 12.786 -17.517 1.00 55.81 91 ASP A C 1
ATOM 728 O O . ASP A 1 91 ? 3.536 11.641 -17.070 1.00 55.81 91 ASP A O 1
ATOM 732 N N . GLU A 1 92 ? 3.595 13.781 -16.615 1.00 59.28 92 GLU A N 1
ATOM 733 C CA . GLU A 1 92 ? 2.685 14.949 -16.557 1.00 59.28 92 GLU A CA 1
ATOM 734 C C . GLU A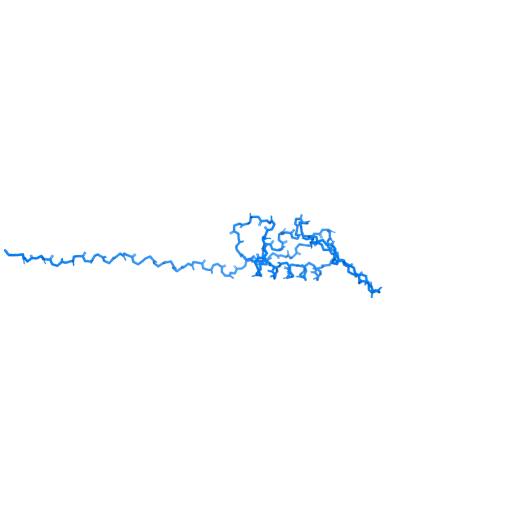 1 92 ? 1.205 14.515 -16.648 1.00 59.28 92 GLU A C 1
ATOM 736 O O . GLU A 1 92 ? 0.825 13.836 -17.594 1.00 59.28 92 GLU A O 1
ATOM 741 N N . GLN A 1 93 ? 0.371 14.974 -15.692 1.00 49.38 93 GLN A N 1
ATOM 742 C CA . GLN A 1 93 ? -1.094 14.756 -15.529 1.00 49.38 93 GLN A CA 1
ATOM 743 C C . GLN A 1 93 ? -1.462 13.545 -14.619 1.00 49.38 93 GLN A C 1
ATOM 745 O O . GLN A 1 93 ? -0.994 12.430 -14.828 1.00 49.38 93 GLN A O 1
ATOM 750 N N . GLU A 1 94 ? -2.271 13.641 -13.549 1.00 49.91 94 GLU A N 1
ATOM 751 C CA . GLU A 1 94 ? -3.391 14.544 -13.221 1.00 49.91 94 GLU A CA 1
ATOM 752 C C . GLU A 1 94 ? -3.461 14.809 -11.694 1.00 49.91 94 GLU A C 1
ATOM 754 O O . GLU A 1 94 ? -3.726 13.900 -10.905 1.00 49.91 94 GLU A O 1
ATOM 759 N N . GLU A 1 95 ? -3.277 16.066 -11.277 1.00 46.44 95 GLU A N 1
ATOM 760 C CA . GLU A 1 95 ? -3.941 16.632 -10.093 1.00 46.44 95 GLU A CA 1
ATOM 761 C C . GLU A 1 95 ? -5.273 17.228 -10.567 1.00 46.44 95 GLU A C 1
ATOM 763 O O . GLU A 1 95 ? -5.432 18.436 -10.685 1.00 46.44 95 GLU A O 1
ATOM 768 N N . GLU A 1 96 ? -6.233 16.375 -10.913 1.00 48.91 96 GLU A N 1
ATOM 769 C CA . GLU A 1 96 ? -7.616 16.797 -11.135 1.00 48.91 96 GLU A CA 1
ATOM 770 C C . GLU A 1 96 ? -8.534 15.749 -10.512 1.00 48.91 96 GLU A C 1
ATOM 772 O O . GLU A 1 96 ? -8.960 14.801 -11.168 1.00 48.91 96 GLU A O 1
ATOM 777 N N . GLN A 1 97 ? -8.733 15.874 -9.195 1.00 35.84 97 GLN A N 1
ATOM 778 C CA . GLN A 1 97 ? -9.948 15.490 -8.460 1.00 35.84 97 GLN A CA 1
ATOM 779 C C . GLN A 1 97 ? -9.721 15.646 -6.949 1.00 35.84 97 GLN A C 1
ATOM 781 O O . GLN A 1 97 ? -9.480 14.680 -6.226 1.00 35.84 97 GLN A O 1
ATOM 786 N N . ALA A 1 98 ? -9.815 16.887 -6.485 1.00 39.81 98 ALA A N 1
ATOM 787 C CA . ALA A 1 98 ? -10.399 17.242 -5.195 1.00 39.81 98 ALA A CA 1
ATOM 788 C C . ALA A 1 98 ? -10.727 18.740 -5.262 1.00 39.81 98 ALA A C 1
ATOM 790 O O . ALA A 1 98 ? -9.861 19.582 -5.042 1.00 39.81 98 ALA A O 1
ATOM 791 N N . GLU A 1 99 ? -11.959 19.022 -5.684 1.00 39.00 99 GLU A N 1
ATOM 792 C CA . GLU A 1 99 ? -12.669 20.275 -5.400 1.00 39.00 99 GLU A CA 1
ATOM 793 C C . GLU A 1 99 ? -12.694 20.564 -3.889 1.00 39.00 99 GLU A C 1
ATOM 795 O O . GLU A 1 99 ? -12.813 19.589 -3.104 1.00 39.00 99 GLU A O 1
#

Sequence (99 aa):
MYYAQRHSHTPAAAKSHRGDHCFVRRSSLITIPDNIDSKYRFVILSALRARQIQAGSTPLLKEPRHKATQVAQKEILQGLVKFRIPDRDGDEQEEEQAE

Foldseek 3Di:
DDDDDDDPDDPDDDPPCPPPPPPDDDPDPQDDAPVDPDPVVLVVQLVVQLVCVVVPDDQPDDDPDDRSSVSSSVCVNVVVDDDDDDDPPDDDDDPPDDD